Protein AF-A0A9N9FDD3-F1 (afdb_monomer_lite)

Secondary structure (DSSP, 8-state):
--TT---EE-EE-TTS-EEPPPTTEEEEETTTTEEEPPB-TTSS-BEE--TTS-EEEEETTEEEEEE--S-SS-----TTS-------

Radius of gyration: 16.14 Å; chains: 1; bounding box: 30×34×44 Å

Foldseek 3Di:
DDPPDQDKAFDADPVRDTAADDPQKWKAFPVVRDTFAFDCPVVRTIGRDHQQTKIFIDRNNHTPDIRDRPDVPDDDDPPVDDDDNDDD

Organism: NCBI:txid1213867

Structure (mmCIF, N/CA/C/O backbone):
data_AF-A0A9N9FDD3-F1
#
_entry.id   AF-A0A9N9FDD3-F1
#
loop_
_atom_site.group_PDB
_atom_site.id
_atom_site.type_symbol
_atom_site.label_atom_id
_atom_site.label_alt_id
_atom_site.label_comp_id
_atom_site.label_asym_id
_atom_site.label_entity_id
_atom_site.label_seq_id
_atom_site.pdbx_PDB_ins_code
_atom_site.Cartn_x
_atom_site.Cartn_y
_atom_site.Cartn_z
_atom_site.occupancy
_atom_site.B_iso_or_equiv
_atom_site.auth_seq_id
_atom_site.auth_comp_id
_atom_site.auth_asym_id
_atom_site.auth_atom_id
_atom_site.pdbx_PDB_model_num
ATOM 1 N N . MET A 1 1 ? 11.522 7.195 18.803 1.00 47.72 1 MET A N 1
ATOM 2 C CA . MET A 1 1 ? 11.463 7.647 17.391 1.00 47.72 1 MET A CA 1
ATOM 3 C C . MET A 1 1 ? 11.361 9.166 17.377 1.00 47.72 1 MET A C 1
ATOM 5 O O . MET A 1 1 ? 10.702 9.705 18.259 1.00 47.72 1 MET A O 1
ATOM 9 N N . SER A 1 2 ? 12.042 9.858 16.460 1.00 35.03 2 SER A N 1
ATOM 10 C CA . SER A 1 2 ? 11.902 11.317 16.327 1.00 35.03 2 SER A CA 1
ATOM 11 C C . SER A 1 2 ? 10.516 11.667 15.753 1.00 35.03 2 SER A C 1
ATOM 13 O O . SER A 1 2 ? 10.011 10.897 14.940 1.00 35.03 2 SER A O 1
ATOM 15 N N . PRO A 1 3 ? 9.902 12.813 16.107 1.00 44.50 3 PRO A N 1
ATOM 16 C CA . PRO A 1 3 ? 8.550 13.203 15.668 1.00 44.50 3 PRO A CA 1
ATOM 17 C C . PRO A 1 3 ? 8.361 13.415 14.151 1.00 44.50 3 PRO A C 1
ATOM 19 O O . PRO A 1 3 ? 7.288 13.833 13.730 1.00 44.50 3 PRO A O 1
ATOM 22 N N . THR A 1 4 ? 9.399 13.202 13.340 1.00 52.53 4 THR A N 1
ATOM 23 C CA . THR A 1 4 ? 9.435 13.517 11.904 1.00 52.53 4 THR A CA 1
ATOM 24 C C . THR A 1 4 ? 9.355 12.298 10.988 1.00 52.53 4 THR A C 1
ATOM 26 O O . THR A 1 4 ? 9.085 12.479 9.807 1.00 52.53 4 THR A O 1
ATOM 29 N N . ASP A 1 5 ? 9.536 11.077 11.497 1.00 57.38 5 ASP A N 1
ATOM 30 C CA . ASP A 1 5 ? 9.488 9.870 10.663 1.00 57.38 5 ASP A CA 1
ATOM 31 C C . ASP A 1 5 ? 8.064 9.302 10.647 1.00 57.38 5 ASP A C 1
ATOM 33 O O . ASP A 1 5 ? 7.713 8.406 11.418 1.00 57.38 5 ASP A O 1
ATOM 37 N N . SER A 1 6 ? 7.215 9.857 9.778 1.00 67.75 6 SER A N 1
ATOM 38 C CA . SER A 1 6 ? 5.961 9.186 9.418 1.00 67.75 6 SER A CA 1
ATOM 39 C C . SER A 1 6 ? 6.306 7.940 8.598 1.00 67.75 6 SER A C 1
ATOM 41 O O . SER A 1 6 ? 7.092 8.047 7.660 1.00 67.75 6 SER A O 1
ATOM 43 N N . PRO A 1 7 ? 5.775 6.754 8.929 1.00 81.06 7 PRO A N 1
ATOM 44 C CA . PRO A 1 7 ? 6.053 5.560 8.147 1.00 81.06 7 PRO A CA 1
ATOM 45 C C . PRO A 1 7 ? 5.496 5.705 6.728 1.00 81.06 7 PRO A C 1
ATOM 47 O O . PRO A 1 7 ? 4.376 6.176 6.517 1.00 81.06 7 PRO A O 1
ATOM 50 N N . GLU A 1 8 ? 6.288 5.256 5.760 1.00 86.62 8 GLU A N 1
ATOM 51 C CA . GLU A 1 8 ? 5.971 5.361 4.341 1.00 86.62 8 GLU A CA 1
ATOM 52 C C . GLU A 1 8 ? 5.867 3.977 3.703 1.00 86.62 8 GLU A C 1
ATOM 54 O O . GLU A 1 8 ? 6.714 3.105 3.914 1.00 86.62 8 GLU A O 1
ATOM 59 N N . MET A 1 9 ? 4.861 3.793 2.852 1.00 87.94 9 MET A N 1
ATOM 60 C CA . MET A 1 9 ? 4.785 2.660 1.936 1.00 87.94 9 MET A CA 1
ATOM 61 C C . MET A 1 9 ? 5.316 3.083 0.563 1.00 87.94 9 MET A C 1
ATOM 63 O O . MET A 1 9 ? 4.767 3.978 -0.081 1.00 87.94 9 MET A O 1
ATOM 67 N N . ASN A 1 10 ? 6.377 2.405 0.125 1.00 90.38 10 ASN A N 1
ATOM 68 C CA . ASN A 1 10 ? 7.044 2.595 -1.161 1.00 90.38 10 ASN A CA 1
ATOM 69 C C . ASN A 1 10 ? 6.859 1.348 -2.039 1.00 90.38 10 ASN A C 1
ATOM 71 O O . ASN A 1 10 ? 6.769 0.235 -1.519 1.00 90.38 10 ASN A O 1
ATOM 75 N N . PHE A 1 11 ? 6.864 1.521 -3.361 1.00 90.12 11 PHE A N 1
ATOM 76 C CA . PHE A 1 11 ? 6.903 0.412 -4.319 1.00 90.12 11 PHE A CA 1
ATOM 77 C C . PHE A 1 11 ? 8.330 0.235 -4.818 1.00 90.12 11 PHE A C 1
ATOM 79 O O . PHE A 1 11 ? 8.978 1.221 -5.166 1.00 90.12 11 PHE A O 1
ATOM 86 N N . ARG A 1 12 ? 8.813 -1.010 -4.854 1.00 90.94 12 ARG A N 1
ATOM 87 C CA . ARG A 1 12 ? 10.169 -1.338 -5.302 1.00 90.94 12 ARG A CA 1
ATOM 88 C C . ARG A 1 12 ? 10.160 -2.393 -6.401 1.00 90.94 12 ARG A C 1
ATOM 90 O O . ARG A 1 12 ? 9.236 -3.203 -6.464 1.00 90.94 12 ARG A O 1
ATOM 97 N N . ASP A 1 13 ? 11.158 -2.339 -7.277 1.00 88.31 13 ASP A N 1
ATOM 98 C CA . ASP A 1 13 ? 11.455 -3.415 -8.226 1.00 88.31 13 ASP A CA 1
ATOM 99 C C . ASP A 1 13 ? 12.278 -4.541 -7.573 1.00 88.31 13 ASP A C 1
ATOM 101 O O . ASP A 1 13 ? 12.686 -4.445 -6.416 1.00 88.31 13 ASP A O 1
ATOM 105 N N . ASP A 1 14 ? 12.558 -5.604 -8.334 1.00 93.69 14 ASP A N 1
ATOM 106 C CA . ASP A 1 14 ? 13.348 -6.759 -7.872 1.00 93.69 14 ASP A CA 1
ATOM 107 C C . ASP A 1 14 ? 14.809 -6.405 -7.520 1.00 93.69 14 ASP A C 1
ATOM 109 O O . ASP A 1 14 ? 15.543 -7.230 -6.979 1.00 93.69 14 ASP A O 1
ATOM 113 N N . SER A 1 15 ? 15.256 -5.192 -7.860 1.00 95.00 15 SER A N 1
ATOM 114 C CA . SER A 1 15 ? 16.580 -4.652 -7.536 1.00 95.00 15 SER A CA 1
ATOM 115 C C . SER A 1 15 ? 16.532 -3.670 -6.360 1.00 95.00 15 SER A C 1
ATOM 117 O O . SER A 1 15 ? 17.506 -2.954 -6.131 1.00 95.00 15 SER A O 1
ATOM 119 N N . GLU A 1 16 ? 15.418 -3.633 -5.620 1.00 90.56 16 GLU A N 1
ATOM 120 C CA . GLU A 1 16 ? 15.160 -2.755 -4.473 1.00 90.56 16 GLU A CA 1
ATOM 121 C C . GLU A 1 16 ? 15.106 -1.253 -4.813 1.00 90.56 16 GLU A C 1
ATOM 123 O O . GLU A 1 16 ? 15.121 -0.409 -3.909 1.00 90.56 16 GLU A O 1
ATOM 128 N N . ASN A 1 17 ? 15.001 -0.875 -6.090 1.00 89.56 17 ASN A N 1
ATOM 129 C CA . ASN A 1 17 ? 14.858 0.529 -6.479 1.00 89.56 17 ASN A CA 1
ATOM 130 C C . ASN A 1 17 ? 13.410 0.983 -6.329 1.00 89.56 17 ASN A C 1
ATOM 132 O O . ASN A 1 17 ? 12.493 0.254 -6.697 1.00 89.56 17 ASN A O 1
ATOM 136 N N . ASN A 1 18 ? 13.201 2.218 -5.865 1.00 89.00 18 ASN A N 1
ATOM 137 C CA . ASN A 1 18 ? 11.868 2.815 -5.843 1.00 89.00 18 ASN A CA 1
ATOM 138 C C . ASN A 1 18 ? 11.320 2.961 -7.269 1.00 89.00 18 ASN A C 1
ATOM 140 O O . ASN A 1 18 ? 11.997 3.477 -8.161 1.00 89.00 18 ASN A O 1
ATOM 144 N N . ILE A 1 19 ? 10.069 2.555 -7.456 1.00 92.19 19 ILE A N 1
ATOM 145 C CA . ILE A 1 19 ? 9.330 2.685 -8.709 1.00 92.19 19 ILE A CA 1
ATOM 146 C C . ILE A 1 19 ? 8.054 3.492 -8.498 1.00 92.19 19 ILE A C 1
ATOM 148 O O . ILE A 1 19 ? 7.567 3.636 -7.379 1.00 92.19 19 ILE A O 1
ATOM 152 N N . GLN A 1 20 ? 7.498 3.991 -9.603 1.00 92.19 20 GLN A N 1
ATOM 153 C CA . GLN A 1 20 ? 6.192 4.644 -9.597 1.00 92.19 20 GLN A CA 1
ATOM 154 C C . GLN A 1 20 ? 5.129 3.717 -9.009 1.00 92.19 20 GLN A C 1
ATOM 156 O O . GLN A 1 20 ? 5.125 2.523 -9.325 1.00 92.19 20 GLN A O 1
ATOM 161 N N . ILE A 1 21 ? 4.186 4.274 -8.244 1.00 92.12 21 ILE A N 1
ATOM 162 C CA . ILE A 1 21 ? 2.978 3.545 -7.841 1.00 92.12 21 ILE A CA 1
ATOM 163 C C . ILE A 1 21 ? 2.316 2.956 -9.101 1.00 92.12 21 ILE A C 1
ATOM 165 O O . ILE A 1 21 ? 1.927 3.711 -9.999 1.00 92.12 21 ILE A O 1
ATOM 169 N N . PRO A 1 22 ? 2.177 1.620 -9.207 1.00 92.56 22 PRO A N 1
ATOM 170 C CA . PRO A 1 22 ? 1.597 1.007 -10.392 1.00 92.56 22 PRO A CA 1
ATOM 171 C C . PRO A 1 22 ? 0.159 1.468 -10.660 1.00 92.56 22 PRO A C 1
ATOM 173 O O . PRO A 1 22 ? -0.627 1.715 -9.745 1.00 92.56 22 PRO A O 1
ATOM 176 N N . ASN A 1 23 ? -0.225 1.504 -11.937 1.00 93.19 23 ASN A N 1
ATOM 177 C CA . ASN A 1 23 ? -1.582 1.878 -12.330 1.00 93.19 23 ASN A CA 1
ATOM 178 C C . ASN A 1 23 ? -2.646 1.002 -11.648 1.00 93.19 23 ASN A C 1
ATOM 180 O O . ASN A 1 23 ? -2.541 -0.230 -11.612 1.00 93.19 23 ASN A O 1
ATOM 184 N N . GLY A 1 24 ? -3.702 1.662 -11.168 1.00 93.69 24 GLY A N 1
ATOM 185 C CA . GLY A 1 24 ? -4.843 1.021 -10.517 1.00 93.69 24 GLY A CA 1
ATOM 186 C C . GLY A 1 24 ? -4.626 0.683 -9.044 1.00 93.69 24 GLY A C 1
ATOM 187 O O . GLY A 1 24 ? -5.511 0.064 -8.452 1.00 93.69 24 GLY A O 1
ATOM 188 N N . ILE A 1 25 ? -3.485 1.062 -8.460 1.00 95.62 25 ILE A N 1
ATOM 189 C CA . ILE A 1 25 ? -3.239 0.927 -7.027 1.00 95.62 25 ILE A CA 1
ATOM 190 C C . ILE A 1 25 ? -4.024 1.981 -6.245 1.00 95.62 25 ILE A C 1
ATOM 192 O O . ILE A 1 25 ? -4.028 3.164 -6.584 1.00 95.62 25 ILE A O 1
ATOM 196 N N . VAL A 1 26 ? -4.680 1.528 -5.181 1.00 95.50 26 VAL A N 1
ATOM 197 C CA . VAL A 1 26 ? -5.383 2.361 -4.207 1.00 95.50 26 VAL A CA 1
ATOM 198 C C . VAL A 1 26 ? -5.055 1.838 -2.818 1.00 95.50 26 VAL A C 1
ATOM 200 O O . VAL A 1 26 ? -5.263 0.658 -2.545 1.00 95.50 26 VAL A O 1
ATOM 203 N N . LEU A 1 27 ? -4.591 2.712 -1.929 1.00 94.88 27 LEU A N 1
ATOM 204 C CA . LEU A 1 27 ? -4.537 2.420 -0.502 1.00 94.88 27 LEU A CA 1
ATOM 205 C C . LEU A 1 27 ? -5.824 2.919 0.155 1.00 94.88 27 LEU A C 1
ATOM 207 O O . LEU A 1 27 ? -6.217 4.067 -0.041 1.00 94.88 27 LEU A O 1
ATOM 211 N N . ARG A 1 28 ? -6.488 2.068 0.929 1.00 95.69 28 ARG A N 1
ATOM 212 C CA . ARG A 1 28 ? -7.701 2.402 1.675 1.00 95.69 28 ARG A CA 1
ATOM 213 C C . ARG A 1 28 ? -7.445 2.260 3.163 1.00 95.69 28 ARG A C 1
ATOM 215 O O . ARG A 1 28 ? -6.950 1.226 3.591 1.00 95.69 28 ARG A O 1
ATOM 222 N N . ASP A 1 29 ? -7.805 3.275 3.933 1.00 92.38 29 ASP A N 1
ATOM 223 C CA . ASP A 1 29 ? -7.908 3.178 5.388 1.00 92.38 29 ASP A CA 1
ATOM 224 C C . ASP A 1 29 ? -9.188 2.411 5.743 1.00 92.38 29 ASP A C 1
ATOM 226 O O . ASP A 1 29 ? -10.284 2.777 5.316 1.00 92.38 29 ASP A O 1
ATOM 230 N N . ASN A 1 30 ? -9.046 1.330 6.506 1.00 89.56 30 ASN A N 1
ATOM 231 C CA . ASN A 1 30 ? -10.151 0.437 6.847 1.00 89.56 30 ASN A CA 1
ATOM 232 C C . ASN A 1 30 ? -11.031 0.968 7.986 1.00 89.56 30 ASN A C 1
ATOM 234 O O . ASN A 1 30 ? -12.175 0.532 8.107 1.00 89.56 30 ASN A O 1
ATOM 238 N N . LEU A 1 31 ? -10.535 1.900 8.805 1.00 87.19 31 LEU A N 1
ATOM 239 C CA . LEU A 1 31 ? -11.319 2.534 9.864 1.00 87.19 31 LEU A CA 1
ATOM 240 C C . LEU A 1 31 ? -12.273 3.575 9.279 1.00 87.19 31 LEU A C 1
ATOM 242 O O . LEU A 1 31 ? -13.458 3.594 9.605 1.00 87.19 31 LEU A O 1
ATOM 246 N N . THR A 1 32 ? -11.754 4.444 8.412 1.00 90.06 32 THR A N 1
ATOM 247 C CA . THR A 1 32 ? -12.541 5.527 7.804 1.00 90.06 32 THR A CA 1
ATOM 248 C C . THR A 1 32 ? -13.202 5.118 6.489 1.00 90.06 32 THR A C 1
ATOM 250 O O . THR A 1 32 ? -14.109 5.803 6.019 1.00 90.06 32 THR A O 1
ATOM 253 N N . ASN A 1 33 ? -12.783 3.991 5.901 1.00 91.88 33 ASN A N 1
ATOM 254 C CA . ASN A 1 33 ? -13.186 3.525 4.573 1.00 91.88 33 ASN A CA 1
ATOM 255 C C . ASN A 1 33 ? -12.905 4.565 3.467 1.00 91.88 33 ASN A C 1
ATOM 257 O O . ASN A 1 33 ? -13.624 4.647 2.467 1.00 91.88 33 ASN A O 1
ATOM 261 N N . VAL A 1 34 ? -11.855 5.371 3.650 1.00 94.81 34 VAL A N 1
ATOM 262 C CA . VAL A 1 34 ? -11.426 6.424 2.722 1.00 94.81 34 VAL A CA 1
ATOM 263 C C . VAL A 1 34 ? -10.182 5.972 1.962 1.00 94.81 34 VAL A C 1
ATOM 265 O O . VAL A 1 34 ? -9.285 5.335 2.512 1.00 94.81 34 VAL A O 1
ATOM 268 N N . ASN A 1 35 ? -10.119 6.313 0.674 1.00 96.12 35 ASN A N 1
ATOM 269 C CA . ASN A 1 35 ? -8.916 6.109 -0.124 1.00 96.12 35 ASN A CA 1
ATOM 270 C C . ASN A 1 35 ? -7.875 7.176 0.237 1.00 96.12 35 ASN A C 1
ATOM 272 O O . ASN A 1 35 ? -8.150 8.373 0.142 1.00 96.12 35 ASN A O 1
ATOM 276 N N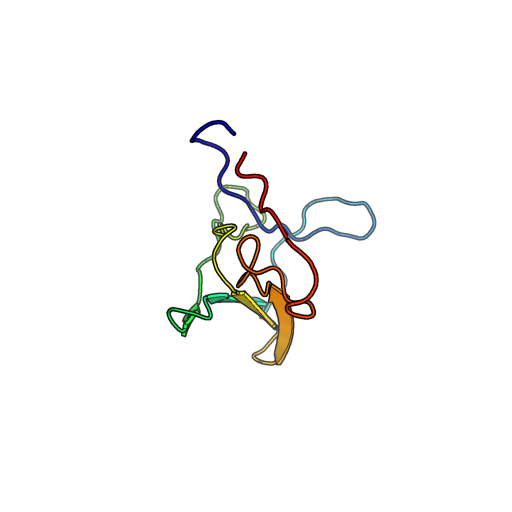 . ILE A 1 36 ? -6.680 6.736 0.613 1.00 94.12 36 ILE A N 1
ATOM 277 C CA . ILE A 1 36 ? -5.555 7.607 0.930 1.00 94.12 36 ILE A CA 1
ATOM 278 C C . ILE A 1 36 ? -4.922 8.083 -0.384 1.00 94.12 36 ILE A C 1
ATOM 280 O O . ILE A 1 36 ? -4.571 7.247 -1.223 1.00 94.12 36 ILE A O 1
ATOM 284 N N . PRO A 1 37 ? -4.787 9.401 -0.611 1.00 93.50 37 PRO A N 1
ATOM 285 C CA . PRO A 1 37 ? -4.051 9.908 -1.760 1.00 93.50 37 PRO A CA 1
ATOM 286 C C . PRO A 1 37 ? -2.542 9.679 -1.561 1.00 93.50 37 PRO A C 1
ATOM 288 O O . PRO A 1 37 ? -2.050 9.832 -0.442 1.00 93.50 37 PRO A O 1
ATOM 291 N N . PRO A 1 38 ? -1.793 9.325 -2.617 1.00 92.25 38 PRO A N 1
ATOM 292 C CA . PRO A 1 38 ? -0.343 9.240 -2.522 1.00 92.25 38 PRO A CA 1
ATOM 293 C C . PRO A 1 38 ? 0.293 10.634 -2.439 1.00 92.25 38 PRO A C 1
ATOM 295 O O . PRO A 1 38 ? -0.185 11.580 -3.068 1.00 92.25 38 PRO A O 1
ATOM 298 N N . ASP A 1 39 ?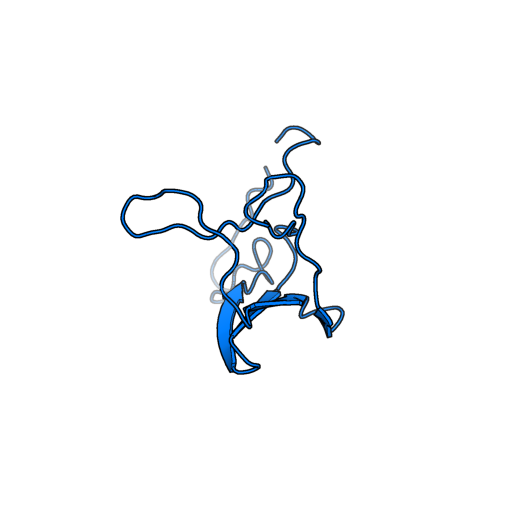 1.401 10.746 -1.713 1.00 90.06 39 ASP A N 1
ATOM 299 C CA . ASP A 1 39 ? 2.309 11.887 -1.769 1.00 90.06 39 ASP A CA 1
ATOM 300 C C . ASP A 1 39 ? 3.250 11.742 -2.972 1.00 90.06 39 ASP A C 1
ATOM 302 O O . ASP A 1 39 ? 4.036 10.803 -3.066 1.00 90.06 39 ASP A O 1
ATOM 306 N N . THR A 1 40 ? 3.178 12.681 -3.912 1.00 86.50 40 THR A N 1
ATOM 307 C CA . THR A 1 40 ? 3.983 12.683 -5.141 1.00 86.50 40 THR A CA 1
ATOM 308 C C . THR A 1 40 ? 5.254 13.530 -5.045 1.00 86.50 40 THR A C 1
ATOM 310 O O . THR A 1 40 ? 5.951 13.684 -6.050 1.00 86.50 40 THR A O 1
ATOM 313 N N . SER A 1 41 ? 5.576 14.093 -3.877 1.00 84.81 41 SER A N 1
ATOM 314 C CA . SER A 1 41 ? 6.750 14.957 -3.668 1.00 84.81 41 SER A CA 1
ATOM 315 C C . SER A 1 41 ? 8.083 14.268 -4.001 1.00 84.81 41 SER A C 1
ATOM 317 O O . SER A 1 41 ? 9.018 14.913 -4.475 1.00 84.81 41 SER A O 1
ATOM 319 N N . THR A 1 42 ? 8.146 12.946 -3.837 1.00 73.94 42 THR A N 1
ATOM 320 C CA . THR A 1 42 ? 9.321 12.097 -4.102 1.00 73.94 42 THR A CA 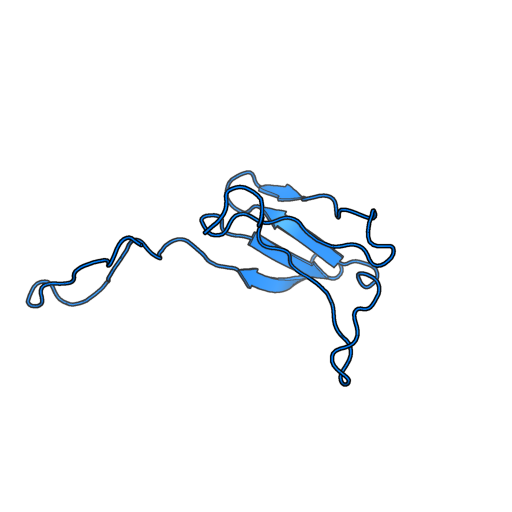1
ATOM 321 C C . THR A 1 42 ? 9.486 11.699 -5.573 1.00 73.94 42 THR A C 1
ATOM 323 O O . THR A 1 42 ? 10.429 10.989 -5.922 1.00 73.94 42 THR A O 1
ATOM 326 N N . GLY A 1 43 ? 8.570 12.114 -6.454 1.00 78.38 43 GLY A N 1
ATOM 327 C CA . GLY A 1 43 ? 8.577 11.779 -7.877 1.00 78.38 43 GLY A CA 1
ATOM 328 C C . GLY A 1 43 ? 8.031 10.390 -8.209 1.00 78.38 43 GLY A C 1
ATOM 329 O O . GLY A 1 43 ? 7.511 10.241 -9.307 1.00 78.38 43 GLY A O 1
ATOM 330 N N . TYR A 1 44 ? 8.095 9.414 -7.293 1.00 81.31 44 TYR A N 1
ATOM 331 C CA . TYR A 1 44 ? 7.586 8.039 -7.474 1.00 81.31 44 TYR A CA 1
ATOM 332 C C . TYR A 1 44 ? 6.192 7.799 -6.879 1.00 81.31 44 TYR A C 1
ATOM 334 O O . TYR A 1 44 ? 5.511 6.840 -7.245 1.00 81.31 44 TYR A O 1
ATOM 342 N N . GLY A 1 45 ? 5.746 8.686 -5.990 1.00 84.12 45 GLY A N 1
ATOM 343 C CA . GLY A 1 45 ? 4.522 8.476 -5.231 1.00 84.12 45 GLY A CA 1
ATOM 344 C C . GLY A 1 45 ? 4.765 7.546 -4.042 1.00 84.12 45 GLY A C 1
ATOM 345 O O . GLY A 1 45 ? 5.205 6.410 -4.207 1.00 84.12 45 GLY A O 1
ATOM 346 N N . THR A 1 46 ? 4.448 8.006 -2.841 1.00 90.00 46 THR A N 1
ATOM 347 C CA . THR A 1 46 ? 4.490 7.210 -1.608 1.00 90.00 46 THR A CA 1
ATOM 348 C C . THR A 1 46 ? 3.163 7.322 -0.880 1.00 90.00 46 THR A C 1
ATOM 350 O O . THR A 1 46 ? 2.424 8.285 -1.068 1.00 90.00 46 THR 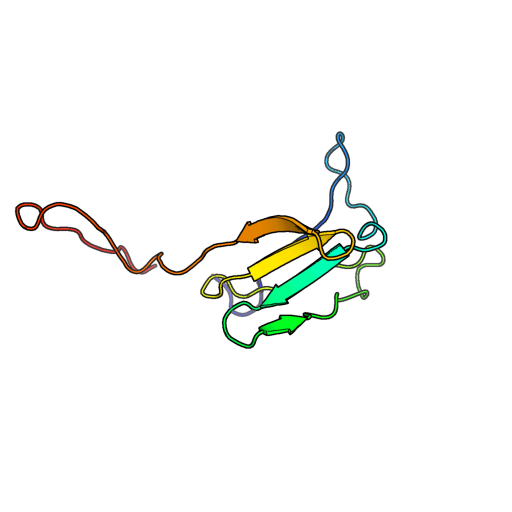A O 1
ATOM 353 N N . TYR A 1 47 ? 2.815 6.341 -0.050 1.00 90.94 47 TYR A N 1
ATOM 354 C CA . TYR A 1 47 ? 1.696 6.509 0.876 1.00 90.94 47 TYR A CA 1
ATOM 355 C C . TYR A 1 47 ? 2.220 6.783 2.275 1.00 90.94 47 TYR A C 1
ATOM 357 O O . TYR A 1 47 ? 2.957 5.967 2.833 1.00 90.94 47 TYR A O 1
ATOM 365 N N . LEU A 1 48 ? 1.788 7.904 2.848 1.00 88.44 48 LEU A N 1
ATOM 366 C CA . LEU A 1 48 ? 1.945 8.168 4.270 1.00 88.44 48 LEU A CA 1
ATOM 367 C C . LEU A 1 48 ? 0.915 7.331 5.019 1.00 88.44 48 LEU A C 1
ATOM 369 O O . LEU A 1 48 ? -0.289 7.449 4.779 1.00 88.44 48 LEU A O 1
ATOM 373 N N . ILE A 1 49 ? 1.397 6.469 5.904 1.00 85.62 49 ILE A N 1
ATOM 374 C CA . ILE A 1 49 ? 0.544 5.624 6.729 1.00 85.62 49 ILE A CA 1
ATOM 375 C C . ILE A 1 49 ? 0.750 5.962 8.200 1.00 85.62 49 ILE A C 1
ATOM 377 O O . ILE A 1 49 ? 1.673 6.663 8.598 1.00 85.62 49 ILE A O 1
ATOM 381 N N . SER A 1 50 ? -0.145 5.454 9.029 1.00 83.31 50 SER A N 1
ATOM 382 C CA . SER A 1 50 ? 0.013 5.430 10.478 1.00 83.31 50 SER A CA 1
ATOM 383 C C . SER A 1 50 ? 0.245 3.991 10.911 1.00 83.31 50 SER A C 1
ATOM 385 O O . SER A 1 50 ? -0.511 3.108 10.508 1.00 83.31 50 SER A O 1
ATOM 387 N N . TRP A 1 51 ? 1.260 3.752 11.746 1.00 76.12 51 TRP A N 1
ATOM 388 C CA . TRP A 1 51 ? 1.576 2.413 12.255 1.00 76.12 51 TRP A CA 1
ATOM 389 C C . TRP A 1 51 ? 0.396 1.766 12.989 1.00 76.12 51 TRP A C 1
ATOM 391 O O . TRP A 1 51 ? 0.265 0.556 12.942 1.00 76.12 51 TRP A O 1
ATOM 401 N N . ILE A 1 52 ? -0.484 2.541 13.627 1.00 77.50 52 ILE A N 1
ATOM 402 C CA . ILE A 1 52 ? -1.608 2.008 14.421 1.00 77.50 52 ILE A CA 1
ATOM 403 C C . ILE A 1 52 ? -2.885 1.754 13.610 1.00 77.50 52 ILE A C 1
ATOM 405 O O . ILE A 1 52 ? -3.883 1.298 14.159 1.00 77.50 52 ILE A O 1
ATOM 409 N N . ALA A 1 53 ? -2.896 2.107 12.328 1.00 83.06 53 ALA A N 1
ATOM 410 C CA . ALA A 1 53 ? -4.083 1.990 11.495 1.00 83.06 53 ALA A CA 1
ATOM 411 C C . ALA A 1 53 ? -4.019 0.739 10.616 1.00 83.06 53 ALA A C 1
ATOM 413 O O . ALA A 1 53 ? -2.952 0.220 10.286 1.00 83.06 53 ALA A O 1
ATOM 414 N N . SER A 1 54 ? -5.198 0.262 10.226 1.00 89.00 54 SER A N 1
ATOM 415 C CA . SER A 1 54 ? -5.330 -0.844 9.286 1.00 89.00 54 SER A CA 1
ATOM 416 C C . SER A 1 54 ? -5.647 -0.313 7.897 1.00 89.00 54 SER A C 1
ATOM 418 O O . SER A 1 54 ? -6.532 0.527 7.742 1.00 89.00 54 SER A O 1
ATOM 420 N N . TYR A 1 55 ? -4.966 -0.846 6.891 1.00 91.19 55 TYR A N 1
ATOM 421 C CA . TYR A 1 55 ? -5.130 -0.441 5.505 1.00 91.19 55 TYR A CA 1
ATOM 422 C C . TYR A 1 55 ? -5.293 -1.646 4.595 1.00 91.19 55 TYR A C 1
ATOM 424 O O . TYR A 1 55 ? -4.698 -2.699 4.818 1.00 91.19 55 TYR A O 1
ATOM 432 N N . THR A 1 56 ? -6.032 -1.463 3.513 1.00 94.44 56 THR A N 1
ATOM 433 C CA . THR A 1 56 ? -6.097 -2.418 2.413 1.00 94.44 56 THR A CA 1
ATOM 434 C C . THR A 1 56 ? -5.522 -1.777 1.160 1.00 94.44 56 THR A C 1
ATOM 436 O O . THR A 1 56 ? -5.934 -0.691 0.754 1.00 94.44 56 THR A O 1
ATOM 439 N N . LEU A 1 57 ? -4.567 -2.457 0.534 1.00 94.44 57 LEU A N 1
ATOM 440 C CA . LEU A 1 57 ? -4.038 -2.112 -0.774 1.00 94.44 57 LEU A CA 1
ATOM 441 C C . LEU A 1 57 ? -4.816 -2.886 -1.838 1.00 94.44 57 LEU A C 1
ATOM 443 O O . LEU A 1 57 ? -4.838 -4.122 -1.858 1.00 94.44 57 LEU A O 1
ATOM 447 N N . LEU A 1 58 ? -5.448 -2.148 -2.739 1.00 95.75 58 LEU A N 1
ATOM 448 C CA . LEU A 1 58 ? -6.221 -2.690 -3.843 1.00 95.75 58 LEU A CA 1
ATOM 449 C C . LEU A 1 58 ? -5.510 -2.421 -5.161 1.00 95.75 58 LEU A C 1
ATOM 451 O O . LEU A 1 58 ? -4.951 -1.345 -5.357 1.00 95.75 58 LEU A O 1
ATOM 455 N N . ARG A 1 59 ? -5.610 -3.363 -6.098 1.00 94.50 59 ARG A N 1
ATOM 456 C CA . ARG A 1 59 ? -5.299 -3.154 -7.512 1.00 94.50 59 ARG A CA 1
ATOM 457 C C . ARG A 1 59 ? -6.562 -3.364 -8.326 1.00 94.50 59 ARG A C 1
ATOM 459 O O . ARG A 1 59 ? -7.111 -4.461 -8.331 1.00 94.50 59 ARG A O 1
ATOM 466 N N . ASN A 1 60 ? -7.029 -2.326 -9.017 1.00 95.12 60 ASN A N 1
ATOM 467 C CA . ASN A 1 60 ? -8.272 -2.370 -9.796 1.00 95.12 60 ASN A CA 1
ATOM 468 C C . ASN A 1 60 ? -9.463 -2.901 -8.969 1.00 95.12 60 ASN A C 1
ATOM 470 O O . ASN A 1 60 ? -10.211 -3.761 -9.426 1.00 95.12 60 ASN A O 1
ATOM 474 N N . ASN A 1 61 ? -9.611 -2.405 -7.736 1.00 92.00 61 ASN A N 1
ATOM 475 C CA . ASN A 1 61 ? -10.625 -2.813 -6.750 1.00 92.00 61 ASN A CA 1
ATOM 476 C C . ASN A 1 61 ? -10.527 -4.258 -6.226 1.00 92.00 61 ASN A C 1
ATOM 478 O O . ASN A 1 61 ? -11.405 -4.684 -5.479 1.00 92.00 61 ASN A O 1
ATOM 482 N N . VAL A 1 62 ? -9.470 -4.998 -6.559 1.00 93.62 62 VAL A N 1
ATOM 483 C CA . VAL A 1 62 ? -9.179 -6.309 -5.967 1.00 93.62 62 VAL A CA 1
ATOM 484 C C . VAL A 1 62 ? -8.147 -6.123 -4.860 1.00 93.62 62 VAL A C 1
ATOM 486 O O . VAL A 1 62 ? -7.100 -5.529 -5.102 1.00 93.62 62 VAL A O 1
ATOM 489 N N . GLU A 1 63 ? -8.432 -6.607 -3.652 1.00 93.19 63 GLU A N 1
ATOM 490 C CA . GLU A 1 63 ? -7.456 -6.627 -2.555 1.00 93.19 63 GLU A CA 1
ATOM 491 C C . GLU A 1 63 ? -6.234 -7.464 -2.964 1.00 93.19 63 GLU A C 1
ATOM 493 O O . GLU A 1 63 ? -6.370 -8.629 -3.336 1.00 93.19 63 GLU A O 1
ATOM 498 N N . ILE A 1 64 ? -5.047 -6.855 -2.915 1.00 93.00 64 ILE A N 1
ATOM 499 C CA . ILE A 1 64 ? -3.770 -7.535 -3.185 1.00 93.00 64 ILE A CA 1
ATOM 500 C C . ILE A 1 64 ? -2.894 -7.636 -1.936 1.00 93.00 64 ILE A C 1
ATOM 502 O O . ILE A 1 64 ? -2.009 -8.486 -1.876 1.00 93.00 64 ILE A O 1
ATOM 506 N N . PHE A 1 65 ? -3.127 -6.772 -0.948 1.00 87.81 65 PHE A N 1
ATOM 507 C CA . PHE A 1 65 ? -2.406 -6.759 0.317 1.00 87.81 65 PHE A CA 1
ATOM 508 C C . PHE A 1 65 ? -3.253 -6.066 1.389 1.00 87.81 65 PHE A C 1
ATOM 510 O O . PHE A 1 65 ? -3.956 -5.101 1.096 1.00 87.81 65 PHE A O 1
ATOM 517 N N . ALA A 1 66 ? -3.167 -6.521 2.636 1.00 88.31 66 ALA A N 1
ATOM 518 C CA . ALA A 1 66 ? -3.827 -5.881 3.768 1.00 88.31 66 ALA A CA 1
ATOM 519 C C . ALA A 1 66 ? -2.824 -5.688 4.906 1.00 88.31 66 ALA A C 1
ATOM 521 O O . ALA A 1 66 ? -2.292 -6.657 5.448 1.00 88.31 66 ALA A O 1
ATOM 522 N N . LEU A 1 67 ? -2.604 -4.433 5.294 1.00 83.69 67 LEU A N 1
ATOM 523 C CA . LEU A 1 67 ? -1.913 -4.090 6.526 1.00 83.69 67 LEU A CA 1
ATOM 524 C C . LEU A 1 67 ? -2.941 -4.109 7.654 1.00 83.69 67 LEU A C 1
ATOM 526 O O . LEU A 1 67 ? -3.708 -3.166 7.829 1.00 83.69 67 LEU A O 1
ATOM 530 N N . ARG A 1 68 ? -2.996 -5.203 8.407 1.00 81.12 68 ARG A N 1
ATOM 531 C CA . ARG A 1 68 ? -3.908 -5.332 9.547 1.00 81.12 68 ARG A CA 1
ATOM 532 C C . ARG A 1 68 ? -3.133 -4.989 10.801 1.00 81.12 68 ARG A C 1
ATOM 534 O O . ARG A 1 68 ? -2.377 -5.814 11.296 1.00 81.12 68 ARG A O 1
ATOM 541 N N . ASN A 1 69 ? -3.303 -3.768 11.286 1.00 67.94 69 ASN A N 1
ATOM 542 C CA . ASN A 1 69 ? -2.661 -3.318 12.510 1.00 67.94 69 ASN A CA 1
ATOM 543 C C . ASN A 1 69 ? -3.722 -2.999 13.556 1.00 67.94 69 ASN A C 1
ATOM 545 O O . ASN A 1 69 ? -4.006 -1.850 13.866 1.00 67.94 69 ASN A O 1
ATOM 549 N N . GLN A 1 70 ? -4.375 -4.048 14.052 1.00 56.41 70 GLN A N 1
ATOM 550 C CA . GLN A 1 70 ? -5.238 -3.936 15.227 1.00 56.41 70 GLN A CA 1
ATOM 551 C C . GLN A 1 70 ? -4.435 -4.096 16.526 1.00 56.41 70 GLN A C 1
ATOM 553 O O . GLN A 1 70 ? -4.978 -3.849 17.598 1.00 56.41 70 GLN A O 1
ATOM 558 N N . GLN A 1 71 ? -3.170 -4.538 16.457 1.00 54.94 71 GLN A N 1
ATOM 559 C CA . GLN A 1 71 ? -2.432 -5.017 17.620 1.00 54.94 71 GLN A CA 1
ATOM 560 C C . GLN A 1 71 ? -0.898 -4.922 17.443 1.00 54.94 71 GLN A C 1
ATOM 562 O O . GLN A 1 71 ? -0.249 -5.880 17.049 1.00 54.94 71 GLN A O 1
ATOM 567 N N . GLN A 1 72 ? -0.286 -3.821 17.876 1.00 48.88 72 GLN A N 1
ATOM 568 C CA . GLN A 1 72 ? 0.794 -3.956 18.870 1.00 48.88 72 GLN A CA 1
ATOM 569 C C . GLN A 1 72 ? 0.193 -4.008 20.304 1.00 48.88 72 GLN A C 1
ATOM 571 O O . GLN A 1 72 ? 0.916 -4.042 21.290 1.00 48.88 72 GLN A O 1
ATOM 576 N N . GLN A 1 73 ? -1.149 -4.030 20.409 1.00 48.69 73 GLN A N 1
ATOM 577 C CA . GLN A 1 73 ? -1.975 -3.937 21.623 1.00 48.69 73 GLN A CA 1
ATOM 578 C C . GLN A 1 73 ? -3.018 -5.055 21.820 1.00 48.69 73 GLN A C 1
ATOM 580 O O . GLN A 1 73 ? -3.972 -4.884 22.574 1.00 48.69 73 GLN A O 1
ATOM 585 N N . SER A 1 74 ? -2.866 -6.236 21.234 1.00 53.88 74 SER A N 1
ATOM 586 C CA . SER A 1 74 ? -3.436 -7.383 21.935 1.00 53.88 74 SER A CA 1
ATOM 587 C C . SER A 1 74 ? -2.543 -8.590 21.794 1.00 53.88 74 SER A C 1
ATOM 589 O O . SER A 1 74 ? -1.984 -8.887 20.743 1.00 53.88 74 SER A O 1
ATOM 591 N N . ILE A 1 75 ? -2.356 -9.222 22.934 1.00 52.47 75 ILE A N 1
ATOM 592 C CA . ILE A 1 75 ? -1.699 -10.493 23.035 1.00 52.47 75 ILE A CA 1
ATOM 593 C C . ILE A 1 75 ? -2.839 -11.460 23.304 1.00 52.47 75 ILE A C 1
ATOM 595 O O . ILE A 1 75 ? -3.430 -11.441 24.381 1.00 52.47 75 ILE A O 1
ATOM 599 N N . GLU A 1 76 ? -3.203 -12.246 22.298 1.00 52.25 76 GLU A N 1
ATOM 600 C CA . GLU A 1 76 ? -4.205 -13.294 22.447 1.00 52.25 76 GLU A CA 1
ATOM 601 C C . GLU A 1 76 ? -3.499 -14.623 22.704 1.00 52.25 76 GLU A C 1
ATOM 603 O O . GLU A 1 76 ? -2.795 -15.166 21.853 1.00 52.25 76 GLU A O 1
ATOM 608 N N . GLY A 1 77 ? -3.712 -15.152 23.904 1.00 51.50 77 GLY A N 1
ATOM 609 C CA . GLY A 1 77 ? -3.342 -16.501 24.291 1.00 51.50 77 GLY A CA 1
ATOM 610 C C . GLY A 1 77 ? -4.180 -16.947 25.491 1.00 51.50 77 GLY A C 1
ATOM 611 O O . GLY A 1 77 ? -4.937 -16.144 26.037 1.00 51.50 77 GLY A O 1
ATOM 612 N N . PRO A 1 78 ? -4.128 -18.230 25.883 1.00 45.78 78 PRO A N 1
ATOM 613 C CA . PRO A 1 78 ? -4.975 -18.738 26.956 1.00 45.78 78 PRO A CA 1
ATOM 614 C C . PRO A 1 78 ? -4.776 -17.925 28.243 1.00 45.78 78 PRO A C 1
ATOM 616 O O . PRO A 1 78 ? -3.643 -17.569 28.562 1.00 45.78 78 PRO A O 1
ATOM 619 N N . ASN A 1 79 ? -5.866 -17.687 28.991 1.00 57.00 79 ASN A N 1
ATOM 620 C CA . ASN A 1 79 ? -5.912 -16.915 30.253 1.00 57.00 79 ASN A CA 1
ATOM 621 C C . ASN A 1 79 ? -4.932 -17.402 31.347 1.00 57.00 79 ASN A C 1
ATOM 623 O O . ASN A 1 79 ? -4.867 -16.822 32.425 1.00 57.00 79 ASN A O 1
ATOM 627 N N . GLU A 1 80 ? -4.218 -18.496 31.094 1.00 55.66 80 GLU A N 1
ATOM 628 C CA . GLU A 1 80 ? -3.237 -19.128 31.971 1.00 55.66 80 GLU A CA 1
ATOM 629 C C . GLU A 1 80 ? -1.832 -18.509 31.856 1.00 55.66 80 GLU A C 1
ATOM 631 O O . GLU A 1 80 ? -0.958 -18.847 32.653 1.00 55.66 80 GLU A O 1
ATOM 636 N N . PHE A 1 81 ? -1.600 -17.603 30.898 1.00 52.50 81 PHE A N 1
ATOM 637 C CA . PHE A 1 81 ? -0.309 -16.938 30.704 1.00 52.50 81 PHE A CA 1
ATOM 638 C C . PHE A 1 81 ? -0.444 -15.417 30.789 1.00 52.50 81 PHE A C 1
ATOM 640 O O . PHE A 1 81 ? -1.350 -14.823 30.207 1.00 52.50 81 PHE A O 1
ATOM 647 N N . GLU A 1 82 ? 0.489 -14.785 31.499 1.00 52.84 82 GLU A N 1
ATOM 648 C CA . GLU A 1 82 ? 0.623 -13.332 31.529 1.00 52.84 82 GLU A CA 1
ATOM 649 C C . GLU A 1 82 ? 1.405 -12.850 30.313 1.00 52.84 82 GLU A C 1
ATOM 651 O O . GLU A 1 82 ? 2.475 -13.367 29.981 1.00 52.84 82 GLU A O 1
ATOM 656 N N . TYR A 1 83 ? 0.878 -11.812 29.677 1.00 54.28 83 TYR A N 1
ATOM 657 C CA . TYR A 1 83 ? 1.495 -11.190 28.526 1.00 54.28 83 TYR A CA 1
ATOM 658 C C . TYR A 1 83 ? 1.680 -9.697 28.784 1.00 54.28 83 TYR A C 1
ATOM 660 O O . TYR A 1 83 ? 0.741 -9.012 29.180 1.00 54.28 83 TYR A O 1
ATOM 668 N N . ASN A 1 84 ? 2.887 -9.190 28.534 1.00 53.28 84 ASN A N 1
ATOM 669 C CA . ASN A 1 84 ? 3.208 -7.771 28.664 1.00 53.28 84 ASN A CA 1
ATOM 670 C C . ASN A 1 84 ? 3.503 -7.180 27.286 1.00 53.28 84 ASN A C 1
ATOM 672 O O . ASN A 1 84 ? 4.331 -7.708 26.542 1.00 53.28 84 ASN A O 1
ATOM 676 N N . THR A 1 85 ? 2.868 -6.056 26.966 1.00 46.88 85 THR A N 1
ATOM 677 C CA . THR A 1 85 ? 3.275 -5.205 25.848 1.00 46.88 85 THR A CA 1
ATOM 678 C C . THR A 1 85 ? 4.448 -4.341 26.300 1.00 46.88 85 THR A C 1
ATOM 680 O O . THR A 1 85 ? 4.337 -3.601 27.276 1.00 46.88 85 THR A O 1
ATOM 683 N N . ILE A 1 86 ? 5.584 -4.435 25.607 1.00 47.91 86 ILE A N 1
ATOM 684 C CA . ILE A 1 86 ? 6.682 -3.480 25.783 1.00 47.91 86 ILE A CA 1
ATOM 685 C C . ILE A 1 86 ? 6.285 -2.221 25.010 1.00 47.91 86 ILE A C 1
ATOM 687 O O . ILE A 1 86 ? 6.331 -2.210 23.780 1.00 47.91 86 ILE A O 1
ATOM 691 N N . GLU A 1 87 ? 5.852 -1.187 25.728 1.00 44.62 87 GLU A N 1
ATOM 692 C CA . GLU A 1 87 ? 5.750 0.162 25.170 1.00 44.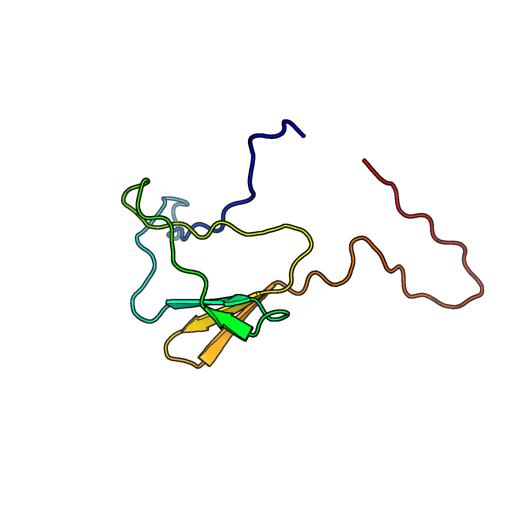62 87 GLU A CA 1
ATOM 693 C C . GLU A 1 87 ? 7.169 0.738 25.033 1.00 44.62 87 GLU A C 1
ATOM 695 O O . GLU A 1 87 ? 7.966 0.657 25.972 1.00 44.62 87 GLU A 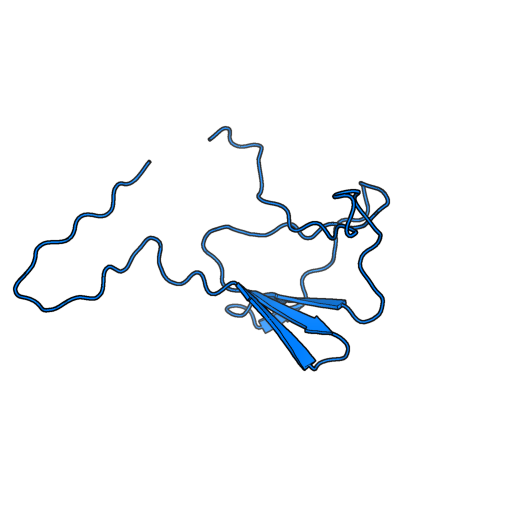O 1
ATOM 700 N N . VAL A 1 88 ? 7.503 1.250 23.844 1.00 44.62 88 VAL A N 1
ATOM 701 C CA . VAL A 1 88 ? 8.805 1.865 23.515 1.00 44.62 88 VAL A CA 1
ATOM 702 C C . VAL A 1 88 ? 8.658 3.375 23.438 1.00 44.62 88 VAL A C 1
ATOM 704 O O . VAL A 1 88 ? 7.681 3.821 22.796 1.00 44.62 88 VAL A O 1
#

Sequence (88 aa):
MSPTDSPEMNFRDDSENNIQIPNGIVLRDNLTNVNIPPDTSTGYGTYLISWIASYTLLRNNVEIFALRNQQQQSIEGPNEFEYNTIEV

pLDDT: mean 78.42, std 18.15, range [35.03, 96.12]